Protein AF-A0ABD4ZDK1-F1 (afdb_monomer_lite)

Sequence (84 aa):
GMEHIRILETESTEIALEALRKAGYQIIHVSTNKQGVALEQLKFAEKVALVLSEGSTDDIREKQDINVRLSLSNPLKAGLNIAV

Organism: Gardnerella vaginalis (NCBI:txid2702)

InterPro domains:
  IPR004441 RNA methyltransferase TrmH [PTHR46429] (1-84)
  IPR029026 tRNA (guanine-N1-)-methyltransferase, N-terminal [G3DSA:3.40.1280.10] (1-84)
  IPR029028 Alpha/beta knot methyltransferases [SSF75217] (2-84)

Radius of gyration: 13.79 Å; chains: 1; bounding box: 28×33×38 Å

Structure (mmCIF, N/CA/C/O backbone):
data_AF-A0ABD4ZDK1-F1
#
_entry.id   AF-A0ABD4ZDK1-F1
#
loop_
_atom_site.group_PDB
_atom_site.id
_atom_site.type_symbol
_atom_site.label_atom_id
_atom_site.label_alt_id
_atom_site.label_comp_id
_atom_site.label_asym_id
_atom_site.label_entity_id
_atom_site.label_seq_id
_atom_site.pdbx_PDB_ins_code
_atom_site.Cartn_x
_atom_site.Cartn_y
_atom_site.Cartn_z
_atom_site.occupancy
_atom_site.B_iso_or_equiv
_atom_site.auth_seq_id
_atom_site.auth_comp_id
_atom_site.auth_asym_id
_atom_site.auth_atom_id
_atom_site.pdbx_PDB_model_num
ATOM 1 N N . GLY A 1 1 ? 6.254 -21.107 -2.920 1.00 70.25 1 GLY A N 1
ATOM 2 C CA . GLY A 1 1 ? 5.978 -19.826 -2.251 1.00 70.25 1 GLY A CA 1
ATOM 3 C C . GLY A 1 1 ? 6.371 -18.632 -3.104 1.00 70.25 1 GLY A C 1
ATOM 4 O O . GLY A 1 1 ? 5.497 -18.012 -3.693 1.00 70.25 1 GLY A O 1
ATOM 5 N N . MET A 1 2 ? 7.664 -18.291 -3.163 1.00 77.00 2 MET A N 1
ATOM 6 C CA . MET A 1 2 ? 8.146 -17.068 -3.830 1.00 77.00 2 MET A CA 1
ATOM 7 C C . MET A 1 2 ? 8.211 -17.153 -5.357 1.00 77.00 2 MET A C 1
ATOM 9 O O . MET A 1 2 ? 8.235 -16.127 -6.020 1.00 77.00 2 MET A O 1
ATOM 13 N N . GLU A 1 3 ? 8.193 -18.351 -5.936 1.00 86.88 3 GLU A N 1
ATOM 14 C CA . GLU A 1 3 ? 8.220 -18.553 -7.389 1.00 86.88 3 GLU A CA 1
ATOM 15 C C . GLU A 1 3 ? 7.000 -17.946 -8.118 1.00 86.88 3 GLU A C 1
ATOM 17 O O . GLU A 1 3 ? 7.049 -17.680 -9.323 1.00 86.88 3 GLU A O 1
ATOM 22 N N . HIS A 1 4 ? 5.928 -17.661 -7.370 1.00 86.50 4 HIS A N 1
ATOM 23 C CA . HIS A 1 4 ? 4.722 -16.985 -7.850 1.00 86.50 4 HIS A CA 1
ATOM 24 C C . HIS A 1 4 ? 4.735 -15.467 -7.608 1.00 86.50 4 HIS A C 1
ATOM 26 O O . HIS A 1 4 ? 3.862 -14.763 -8.110 1.00 86.50 4 HIS A O 1
ATOM 32 N N . ILE A 1 5 ? 5.717 -14.949 -6.864 1.00 85.50 5 ILE A N 1
ATOM 33 C CA . ILE A 1 5 ? 5.858 -13.521 -6.581 1.00 85.50 5 ILE A CA 1
ATOM 34 C C . ILE A 1 5 ? 6.753 -12.911 -7.657 1.00 85.50 5 ILE A C 1
ATOM 36 O O . ILE A 1 5 ? 7.825 -13.426 -7.977 1.00 85.50 5 ILE A O 1
ATOM 40 N N . ARG A 1 6 ? 6.300 -11.808 -8.250 1.00 88.25 6 ARG A N 1
ATOM 41 C CA . ARG A 1 6 ? 7.111 -11.001 -9.163 1.00 88.25 6 ARG A CA 1
ATOM 42 C C . ARG A 1 6 ? 7.624 -9.798 -8.393 1.00 88.25 6 ARG A C 1
ATOM 44 O O . ARG A 1 6 ? 6.833 -8.971 -7.954 1.00 88.25 6 ARG A O 1
ATOM 51 N N . ILE A 1 7 ? 8.938 -9.736 -8.222 1.00 87.81 7 ILE A N 1
ATOM 52 C CA . ILE A 1 7 ? 9.603 -8.562 -7.666 1.00 87.81 7 ILE A CA 1
ATOM 53 C C . ILE A 1 7 ? 9.806 -7.582 -8.816 1.00 87.81 7 ILE A C 1
ATOM 55 O O . ILE A 1 7 ? 10.315 -7.958 -9.873 1.00 87.81 7 ILE A O 1
ATOM 59 N N . LEU A 1 8 ? 9.360 -6.349 -8.611 1.00 86.62 8 LEU A N 1
ATOM 60 C CA . LEU A 1 8 ? 9.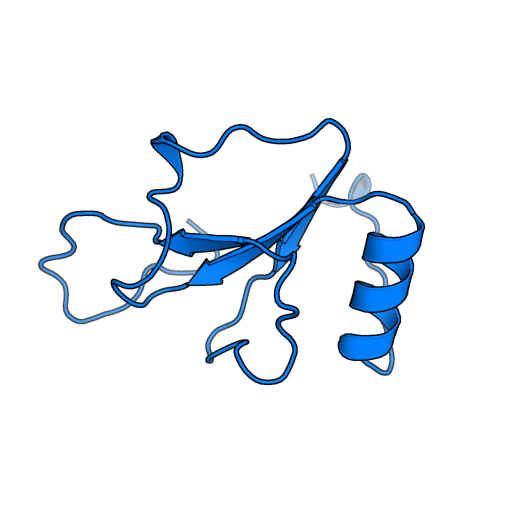569 -5.242 -9.528 1.00 86.62 8 LEU A CA 1
ATOM 61 C C . LEU A 1 8 ? 10.361 -4.180 -8.778 1.00 86.62 8 LEU A C 1
ATOM 63 O O . LEU A 1 8 ? 9.948 -3.750 -7.702 1.00 86.62 8 LEU A O 1
ATOM 67 N N . GLU A 1 9 ? 11.490 -3.781 -9.345 1.00 88.56 9 GLU A N 1
ATOM 68 C CA . GLU A 1 9 ? 12.303 -2.688 -8.823 1.00 88.56 9 GLU A CA 1
ATOM 69 C C . GLU A 1 9 ? 11.952 -1.397 -9.564 1.00 88.56 9 GLU A C 1
ATOM 71 O O . GLU A 1 9 ? 11.665 -1.405 -10.763 1.00 88.56 9 GLU A O 1
ATOM 76 N N . THR A 1 10 ? 11.944 -0.287 -8.833 1.00 89.50 10 THR A N 1
ATOM 77 C CA . THR A 1 10 ? 11.695 1.054 -9.367 1.00 89.50 10 THR A CA 1
ATOM 78 C C . THR A 1 10 ? 12.769 1.999 -8.855 1.00 89.50 10 THR A C 1
ATOM 80 O O . THR A 1 10 ? 13.196 1.895 -7.707 1.00 89.50 10 THR A O 1
ATOM 83 N N . GLU A 1 11 ? 13.186 2.941 -9.695 1.00 90.69 11 GLU A N 1
ATOM 84 C CA . GLU A 1 11 ? 14.152 3.979 -9.320 1.00 90.69 11 GLU A CA 1
ATOM 85 C C . GLU A 1 11 ? 13.510 5.093 -8.472 1.00 90.69 11 GLU A C 1
ATOM 87 O O . GLU A 1 11 ? 14.214 5.836 -7.793 1.00 90.69 11 GLU A O 1
ATOM 92 N N . SER A 1 12 ? 12.175 5.208 -8.486 1.00 94.00 12 SER A N 1
ATOM 93 C CA . SER A 1 12 ? 11.416 6.166 -7.671 1.00 94.00 12 SER A CA 1
ATOM 94 C C . SER A 1 12 ? 10.092 5.573 -7.199 1.00 94.00 12 SER A C 1
ATOM 96 O O . SER A 1 12 ? 9.306 5.020 -7.980 1.00 94.00 12 SER A O 1
ATOM 98 N N . THR A 1 13 ? 9.833 5.723 -5.901 1.00 92.94 13 THR A N 1
ATOM 99 C CA . THR A 1 13 ? 8.584 5.304 -5.260 1.00 92.94 13 THR A CA 1
ATOM 100 C C . THR A 1 13 ? 7.412 6.166 -5.724 1.00 92.94 13 THR A C 1
ATOM 102 O O . THR A 1 13 ? 6.331 5.646 -5.986 1.00 92.94 13 THR A O 1
ATOM 105 N N . GLU A 1 14 ? 7.619 7.471 -5.884 1.00 93.81 14 GLU A N 1
ATOM 106 C CA . GLU A 1 14 ? 6.603 8.437 -6.304 1.00 93.81 14 GLU A CA 1
ATOM 107 C C . GLU A 1 14 ? 6.071 8.110 -7.699 1.00 93.81 14 GLU A C 1
ATOM 109 O O . GLU A 1 14 ? 4.857 8.027 -7.891 1.00 93.81 14 GLU A O 1
ATOM 114 N N . ILE A 1 15 ? 6.974 7.844 -8.651 1.00 94.06 15 ILE A N 1
ATOM 115 C CA . ILE A 1 15 ? 6.608 7.479 -10.026 1.00 94.06 15 ILE A CA 1
ATOM 116 C C . ILE A 1 15 ? 5.815 6.164 -10.040 1.00 94.06 15 ILE A C 1
ATOM 118 O O . ILE A 1 15 ? 4.804 6.050 -10.739 1.00 94.06 15 ILE A O 1
ATOM 122 N N . ALA A 1 16 ? 6.233 5.173 -9.246 1.00 95.06 16 ALA A N 1
ATOM 123 C CA . ALA A 1 16 ? 5.529 3.896 -9.151 1.00 95.06 16 ALA A CA 1
ATOM 124 C C . ALA A 1 16 ? 4.120 4.057 -8.557 1.00 95.06 16 ALA A C 1
ATOM 126 O O . ALA A 1 16 ? 3.155 3.499 -9.088 1.00 95.06 16 ALA A O 1
ATOM 127 N N . LEU A 1 17 ? 3.977 4.854 -7.494 1.00 96.19 17 LEU A N 1
ATOM 128 C CA . LEU A 1 17 ? 2.677 5.140 -6.890 1.00 96.19 17 LEU A CA 1
ATOM 129 C C . LEU A 1 17 ? 1.758 5.900 -7.850 1.00 96.19 17 LEU A C 1
ATOM 131 O O . LEU A 1 17 ? 0.584 5.549 -7.964 1.00 96.19 17 LEU A O 1
ATOM 135 N N . GLU A 1 18 ? 2.275 6.879 -8.593 1.00 96.25 18 GLU A N 1
ATOM 136 C CA . GLU A 1 18 ? 1.492 7.604 -9.597 1.00 96.25 18 GLU A CA 1
ATOM 137 C C . GLU A 1 18 ? 0.983 6.665 -10.704 1.00 96.25 18 GLU A C 1
ATOM 139 O O . GLU A 1 18 ? -0.184 6.733 -11.101 1.00 96.25 18 GLU A O 1
ATOM 144 N N . ALA A 1 19 ? 1.823 5.739 -11.176 1.00 95.38 19 ALA A N 1
ATOM 145 C CA . ALA A 1 19 ? 1.423 4.743 -12.167 1.00 95.38 19 ALA A CA 1
ATOM 146 C C . ALA A 1 19 ? 0.314 3.814 -11.639 1.00 95.38 19 ALA A C 1
ATOM 148 O O . ALA A 1 19 ? -0.661 3.549 -12.349 1.00 95.38 19 ALA A O 1
ATOM 149 N N . LEU A 1 20 ? 0.413 3.368 -10.383 1.00 96.88 20 LEU A N 1
ATOM 150 C CA . LEU A 1 20 ? -0.621 2.558 -9.732 1.00 96.88 20 LEU A CA 1
ATOM 151 C C . LEU A 1 20 ? -1.934 3.337 -9.575 1.00 96.88 20 LEU A C 1
ATOM 153 O O . LEU A 1 20 ? -3.000 2.807 -9.901 1.00 96.88 20 LEU A O 1
ATOM 157 N N . ARG A 1 21 ? -1.874 4.612 -9.171 1.00 96.94 21 ARG A N 1
ATOM 158 C CA . ARG A 1 21 ? -3.050 5.498 -9.113 1.00 96.94 21 ARG A CA 1
ATOM 159 C C . ARG A 1 21 ? -3.718 5.613 -10.485 1.00 96.94 21 ARG A C 1
ATOM 161 O O . ARG A 1 21 ? -4.918 5.375 -10.601 1.00 96.94 21 ARG A O 1
ATOM 168 N N . LYS A 1 22 ? -2.945 5.884 -11.545 1.00 96.94 22 LYS A N 1
ATOM 169 C CA . LYS A 1 22 ? -3.447 5.958 -12.935 1.00 96.94 22 LYS A CA 1
ATOM 170 C C . LYS A 1 22 ? -4.058 4.641 -13.421 1.00 96.94 22 LYS A C 1
ATOM 172 O O . LYS A 1 22 ? -5.007 4.661 -14.198 1.00 96.94 22 LYS A O 1
ATOM 177 N N . ALA A 1 23 ? -3.554 3.503 -12.946 1.00 97.06 23 ALA A N 1
ATOM 178 C CA . ALA A 1 23 ? -4.094 2.178 -13.250 1.00 97.06 23 ALA A CA 1
ATOM 179 C C . ALA A 1 23 ? -5.342 1.799 -12.415 1.00 97.06 23 ALA A C 1
ATOM 181 O O . ALA A 1 23 ? -5.889 0.699 -12.582 1.00 97.06 23 ALA A O 1
ATOM 182 N N . GLY A 1 24 ? -5.799 2.703 -11.539 1.00 97.06 24 GLY A N 1
ATOM 183 C CA . GLY A 1 24 ? -7.015 2.568 -10.740 1.00 97.06 24 GLY A CA 1
ATOM 184 C C . GLY A 1 24 ? -6.830 1.801 -9.432 1.00 97.06 24 GLY A C 1
ATOM 185 O O . GLY A 1 24 ? -7.803 1.258 -8.915 1.00 97.06 24 GLY A O 1
ATOM 186 N N . TYR A 1 25 ? -5.606 1.709 -8.910 1.00 98.19 25 TYR A N 1
ATOM 187 C CA . TYR A 1 25 ? -5.368 1.091 -7.607 1.00 98.19 25 TYR A CA 1
ATOM 188 C C . TYR A 1 25 ? -5.746 2.044 -6.474 1.00 98.19 25 TYR A C 1
ATOM 190 O O . TYR A 1 25 ? -5.355 3.211 -6.454 1.00 98.19 25 TYR A O 1
ATOM 198 N N . GLN A 1 26 ? -6.447 1.508 -5.480 1.00 97.62 26 GLN A N 1
ATOM 199 C CA . GLN A 1 26 ? -6.553 2.122 -4.167 1.00 97.62 26 GLN A CA 1
ATOM 200 C C . GLN A 1 26 ? -5.202 1.987 -3.458 1.00 97.62 26 GLN A C 1
ATOM 202 O O . GLN A 1 26 ? -4.757 0.875 -3.162 1.00 97.62 26 GLN A O 1
ATOM 207 N N . ILE A 1 27 ? -4.556 3.118 -3.184 1.00 97.62 27 ILE A N 1
ATOM 208 C CA . ILE A 1 27 ? -3.291 3.156 -2.451 1.00 97.62 27 ILE A CA 1
ATOM 209 C C . ILE A 1 27 ? -3.588 3.240 -0.957 1.00 97.62 27 ILE A C 1
ATOM 211 O O . ILE A 1 27 ? -4.307 4.136 -0.502 1.00 97.62 27 ILE A O 1
ATOM 215 N N . ILE A 1 28 ? -3.034 2.301 -0.194 1.00 95.31 28 ILE A N 1
ATOM 216 C CA . ILE A 1 28 ? -3.205 2.229 1.254 1.00 95.31 28 ILE A CA 1
ATOM 217 C C . ILE A 1 28 ? -1.833 2.270 1.918 1.00 95.31 28 ILE A C 1
ATOM 219 O O . ILE A 1 28 ? -1.039 1.339 1.795 1.00 95.31 28 ILE A O 1
ATOM 223 N N . HIS A 1 29 ? -1.581 3.341 2.660 1.00 93.62 29 HIS A N 1
ATOM 224 C CA . HIS A 1 29 ? -0.398 3.504 3.495 1.00 93.62 29 HIS A CA 1
ATOM 225 C C . HIS A 1 29 ? -0.643 2.854 4.842 1.00 93.62 29 HIS A C 1
ATOM 227 O O . HIS A 1 29 ? -1.564 3.235 5.567 1.00 93.62 29 HIS A O 1
ATOM 233 N N . VAL A 1 30 ? 0.177 1.864 5.171 1.00 89.31 30 VAL A N 1
ATOM 234 C CA . VAL A 1 30 ? 0.074 1.150 6.436 1.00 89.31 30 VAL A CA 1
ATOM 235 C C . VAL A 1 30 ? 0.964 1.842 7.454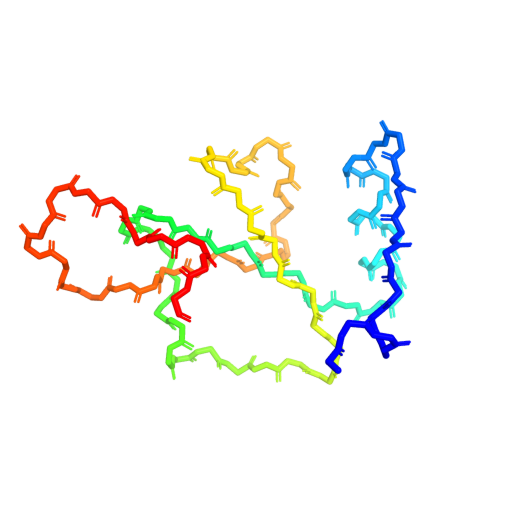 1.00 89.31 30 VAL A C 1
ATOM 237 O O . VAL A 1 30 ? 2.187 1.752 7.398 1.00 89.31 30 VAL A O 1
ATOM 240 N N . SER A 1 31 ? 0.340 2.549 8.390 1.00 80.25 31 SER A N 1
ATOM 241 C CA . SER A 1 31 ? 1.050 3.299 9.413 1.00 80.25 31 SER A CA 1
ATOM 242 C C . SER A 1 31 ? 1.171 2.523 10.719 1.00 80.25 31 SER A C 1
ATOM 244 O O . SER A 1 31 ? 0.237 1.868 11.193 1.00 80.25 31 SER A O 1
ATOM 246 N N . THR A 1 32 ? 2.335 2.670 11.348 1.00 71.50 32 THR A N 1
ATOM 247 C CA . THR A 1 32 ? 2.600 2.241 12.726 1.00 71.50 32 THR A CA 1
ATOM 248 C C . THR A 1 32 ? 2.127 3.268 13.758 1.00 71.50 32 THR A C 1
ATOM 250 O O . THR A 1 32 ? 2.109 2.978 14.957 1.00 71.50 32 THR A O 1
ATOM 253 N N . ASN A 1 33 ? 1.728 4.469 13.321 1.00 68.38 33 ASN A N 1
ATOM 254 C CA . ASN A 1 33 ? 1.211 5.506 14.203 1.00 68.38 33 ASN A CA 1
ATOM 255 C C . ASN A 1 33 ? -0.296 5.311 14.484 1.00 68.38 33 ASN A C 1
ATOM 257 O O . ASN A 1 33 ? -0.987 4.497 13.874 1.00 68.38 33 ASN A O 1
ATOM 261 N N . LYS A 1 34 ? -0.827 6.045 15.470 1.00 68.94 34 LYS A N 1
ATOM 262 C CA . LYS A 1 34 ? -2.240 5.931 15.884 1.00 68.94 34 LYS A CA 1
ATOM 263 C C . LYS A 1 34 ? -3.210 6.694 14.971 1.00 68.94 34 LYS A C 1
ATOM 265 O O . LYS A 1 34 ? -4.404 6.716 15.265 1.00 68.94 34 LYS A O 1
ATOM 270 N N . GLN A 1 35 ? -2.718 7.352 13.923 1.00 72.94 35 GLN A N 1
ATOM 271 C CA . GLN A 1 35 ? -3.521 8.168 13.019 1.00 72.94 35 GLN A CA 1
ATOM 272 C C . GLN A 1 35 ? -3.931 7.337 11.802 1.00 72.94 35 GLN A C 1
ATOM 274 O O . GLN A 1 35 ? -3.146 6.562 11.270 1.00 72.94 35 GLN A O 1
ATOM 279 N N . GLY A 1 36 ? -5.168 7.506 11.344 1.00 80.50 36 GLY A N 1
ATOM 280 C CA . GLY A 1 36 ? -5.704 6.768 10.201 1.00 80.50 36 GLY A CA 1
ATOM 281 C C . GLY A 1 36 ? -6.886 5.871 10.549 1.00 80.50 36 GLY A C 1
ATOM 282 O O . GLY A 1 36 ? -7.263 5.688 11.712 1.00 80.50 36 GLY A O 1
ATOM 283 N N . VAL A 1 37 ? -7.495 5.334 9.498 1.00 87.31 37 VAL A N 1
ATOM 284 C CA . VAL A 1 37 ? -8.661 4.452 9.588 1.00 87.31 37 VAL A CA 1
ATOM 285 C C . VAL A 1 37 ? -8.210 3.100 10.142 1.00 87.31 37 VAL A C 1
ATOM 287 O O . VAL A 1 37 ? -7.130 2.618 9.810 1.00 87.31 37 VAL A O 1
ATOM 290 N N . ALA A 1 38 ? -9.001 2.492 11.026 1.00 85.50 38 ALA A N 1
ATOM 291 C CA . ALA A 1 38 ? -8.707 1.133 11.474 1.00 85.50 38 ALA A CA 1
ATOM 292 C C . ALA A 1 38 ? -8.810 0.176 10.279 1.00 85.50 38 ALA A C 1
ATOM 294 O O . ALA A 1 38 ? -9.794 0.240 9.539 1.00 85.50 38 ALA A O 1
ATOM 295 N N . LEU A 1 39 ? -7.812 -0.692 10.083 1.00 84.50 39 LEU A N 1
ATOM 296 C CA . LEU A 1 39 ? -7.778 -1.593 8.927 1.00 84.50 39 LEU A CA 1
ATOM 297 C C . LEU A 1 39 ? -9.058 -2.439 8.818 1.00 84.50 39 LEU A C 1
ATOM 299 O O . LEU A 1 39 ? -9.570 -2.616 7.718 1.00 84.50 39 LEU A O 1
ATOM 303 N N . GLU A 1 40 ? -9.626 -2.884 9.947 1.00 83.12 40 GLU A N 1
ATOM 304 C CA . GLU A 1 40 ? -10.845 -3.712 9.953 1.00 83.12 40 GLU A CA 1
ATOM 305 C C . GLU A 1 40 ? -12.099 -2.966 9.465 1.00 83.12 40 GLU A C 1
ATOM 307 O O . GLU A 1 40 ? -13.102 -3.585 9.117 1.00 83.12 40 GLU A O 1
ATOM 312 N N . GLN A 1 41 ? -12.063 -1.632 9.452 1.00 86.25 41 GLN A N 1
ATOM 313 C CA . GLN A 1 41 ? -13.170 -0.784 9.008 1.00 86.25 41 GLN A CA 1
ATOM 314 C C . GLN A 1 41 ? -13.037 -0.378 7.540 1.00 86.25 41 GLN A C 1
ATOM 316 O O . GLN A 1 41 ? -13.963 0.213 6.975 1.00 86.25 41 GLN A O 1
ATOM 321 N N . LEU A 1 42 ? -11.893 -0.664 6.915 1.00 89.56 42 LEU A N 1
ATOM 322 C CA . LEU A 1 42 ? -11.650 -0.284 5.540 1.00 89.56 42 LEU A CA 1
ATOM 323 C C . LEU A 1 42 ? -12.314 -1.275 4.581 1.00 89.56 42 LEU A C 1
ATOM 325 O O . LEU A 1 42 ? -12.087 -2.481 4.631 1.00 89.56 42 LEU A O 1
ATOM 329 N N . LYS A 1 43 ? -13.098 -0.741 3.644 1.00 92.56 43 LYS A N 1
ATOM 330 C CA . LYS A 1 43 ? -13.533 -1.494 2.468 1.00 92.56 43 LYS A CA 1
ATOM 331 C C . LYS A 1 43 ? -12.463 -1.391 1.388 1.00 92.56 43 LYS A C 1
ATOM 333 O O . LYS A 1 43 ? -12.163 -0.293 0.914 1.00 92.56 43 LYS A O 1
ATOM 338 N N . PHE A 1 44 ? -11.911 -2.537 1.010 1.00 93.31 44 PHE A N 1
ATOM 339 C CA . PHE A 1 44 ? -10.975 -2.639 -0.102 1.00 93.31 44 PHE A CA 1
ATOM 340 C C . PHE A 1 44 ? -11.699 -2.463 -1.439 1.00 93.31 44 PHE A C 1
ATOM 342 O O . PHE A 1 44 ? -12.801 -2.979 -1.636 1.00 93.31 44 PHE A O 1
ATOM 349 N N . ALA A 1 45 ? -11.068 -1.725 -2.347 1.00 95.69 45 ALA A N 1
ATOM 350 C CA . ALA A 1 45 ? -11.448 -1.676 -3.749 1.00 95.69 45 ALA A CA 1
ATOM 351 C C . ALA A 1 45 ? -11.054 -2.979 -4.466 1.00 95.69 45 ALA A C 1
ATOM 353 O O . ALA A 1 45 ? -10.380 -3.841 -3.907 1.00 95.69 45 ALA A O 1
ATOM 354 N N . GLU A 1 46 ? -11.445 -3.105 -5.734 1.00 96.25 46 GLU A N 1
ATOM 355 C CA . GLU A 1 46 ? -11.077 -4.251 -6.575 1.00 96.25 46 GLU A CA 1
ATOM 356 C C . GLU A 1 46 ? -9.555 -4.365 -6.778 1.00 96.25 46 GLU A C 1
ATOM 358 O O . GLU A 1 46 ? -9.001 -5.462 -6.773 1.00 96.25 46 GLU A O 1
ATOM 363 N N . LYS A 1 47 ? -8.869 -3.224 -6.921 1.00 97.44 47 LYS A N 1
ATOM 364 C CA . LYS A 1 47 ? -7.413 -3.136 -7.063 1.00 97.44 47 LYS A CA 1
ATOM 365 C C . LYS A 1 47 ? -6.828 -2.375 -5.886 1.00 97.44 47 LYS A C 1
ATOM 367 O O . LYS A 1 47 ? -7.210 -1.232 -5.642 1.00 97.44 47 LYS A O 1
ATOM 372 N N . VAL A 1 48 ? -5.880 -2.989 -5.187 1.00 96.25 48 VAL A N 1
ATOM 373 C CA . VAL A 1 48 ? -5.278 -2.436 -3.969 1.00 96.25 48 VAL A CA 1
ATOM 374 C C . VAL A 1 48 ? -3.764 -2.548 -4.029 1.00 96.25 48 VAL A C 1
ATOM 376 O O . VAL A 1 48 ? -3.235 -3.590 -4.411 1.00 96.25 48 VAL A O 1
ATOM 379 N N . ALA A 1 49 ? -3.077 -1.481 -3.627 1.00 96.00 49 ALA A N 1
ATOM 380 C CA . ALA A 1 49 ? -1.645 -1.486 -3.367 1.00 96.00 49 ALA A CA 1
ATOM 381 C C . ALA A 1 49 ? -1.395 -1.090 -1.906 1.00 96.00 49 ALA A C 1
ATOM 383 O O . ALA A 1 49 ? -1.796 -0.008 -1.470 1.00 96.00 49 ALA A O 1
ATOM 384 N N . LEU A 1 50 ? -0.747 -1.981 -1.155 1.00 94.12 50 LEU A N 1
ATOM 385 C CA . LEU A 1 50 ? -0.324 -1.728 0.221 1.00 94.12 50 LEU A CA 1
ATOM 386 C C . LEU A 1 50 ? 1.092 -1.149 0.212 1.00 94.12 50 LEU A C 1
ATOM 388 O O . LEU A 1 50 ? 2.006 -1.760 -0.339 1.00 94.12 50 LEU A O 1
ATOM 392 N N . VAL A 1 51 ? 1.268 0.008 0.843 1.00 93.62 51 VAL A N 1
ATOM 393 C CA . VAL A 1 51 ? 2.571 0.646 1.041 1.00 93.62 51 VAL A CA 1
ATOM 394 C C . VAL A 1 51 ? 3.029 0.354 2.464 1.00 93.62 51 VAL A C 1
ATOM 396 O O . VAL A 1 51 ? 2.393 0.783 3.430 1.00 93.62 51 VAL A O 1
ATOM 399 N N . LEU A 1 52 ? 4.122 -0.399 2.576 1.00 89.62 52 LEU A N 1
ATOM 400 C CA . LEU A 1 52 ? 4.760 -0.779 3.833 1.00 89.62 52 LEU A CA 1
ATOM 401 C C . LEU A 1 52 ? 6.089 -0.028 3.946 1.00 89.62 52 LEU A C 1
ATOM 403 O O . LEU A 1 52 ? 6.891 -0.056 3.016 1.00 89.62 52 LEU A O 1
ATOM 407 N N . SER A 1 53 ? 6.314 0.648 5.069 1.00 85.94 53 SER A N 1
ATOM 408 C CA . SER A 1 53 ? 7.540 1.403 5.337 1.00 85.94 53 SER A CA 1
ATOM 409 C C . SER A 1 53 ? 7.882 1.330 6.821 1.00 85.94 53 SER A C 1
ATOM 411 O O . SER A 1 53 ? 6.991 1.293 7.670 1.00 85.94 53 SER A O 1
ATOM 413 N N . GLU A 1 54 ? 9.176 1.331 7.136 1.00 80.94 54 GLU A N 1
ATOM 414 C CA . GLU A 1 54 ? 9.662 1.492 8.511 1.00 80.94 54 GLU A CA 1
ATOM 415 C C . GLU A 1 54 ? 9.539 2.951 8.996 1.00 80.94 54 GLU A C 1
ATOM 417 O O . GLU A 1 54 ? 9.471 3.204 10.200 1.00 80.94 54 GLU A O 1
ATOM 422 N N . GLY A 1 55 ? 9.488 3.910 8.063 1.00 81.00 55 GLY A N 1
ATOM 423 C CA . GLY A 1 55 ? 9.349 5.344 8.323 1.00 81.00 55 GLY A CA 1
ATOM 424 C C . GLY A 1 55 ? 7.964 5.900 7.98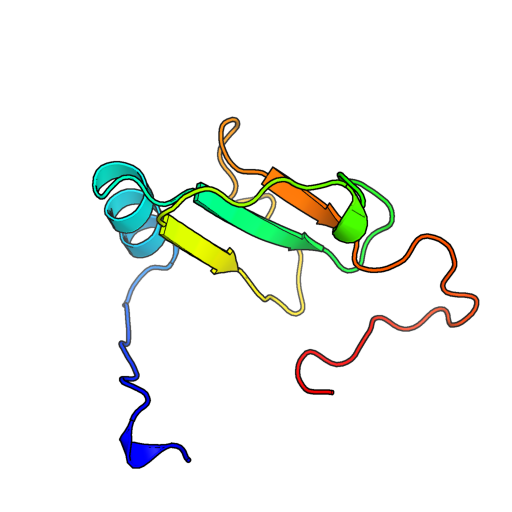0 1.00 81.00 55 GLY A C 1
ATOM 425 O O . GLY A 1 55 ? 7.062 5.175 7.560 1.00 81.00 55 GLY A O 1
ATOM 426 N N . SER A 1 56 ? 7.791 7.217 8.140 1.00 84.56 56 SER A N 1
ATOM 427 C CA . SER A 1 56 ? 6.584 7.887 7.637 1.00 84.56 56 SER A CA 1
ATOM 428 C C . SER A 1 56 ? 6.557 7.872 6.107 1.00 84.56 56 SER A C 1
ATOM 430 O O . SER A 1 56 ? 7.597 7.957 5.459 1.00 84.56 56 SER A O 1
ATOM 432 N N . THR A 1 57 ? 5.357 7.793 5.536 1.00 90.25 57 THR A N 1
ATOM 433 C CA . THR A 1 57 ? 5.104 7.929 4.096 1.00 90.25 57 THR A CA 1
ATOM 434 C C . THR A 1 57 ? 4.398 9.243 3.755 1.00 90.25 57 THR A C 1
ATOM 436 O O . THR A 1 57 ? 3.890 9.398 2.647 1.00 90.25 57 THR A O 1
ATOM 439 N N . ASP A 1 58 ? 4.345 10.199 4.692 1.00 89.50 58 ASP A N 1
ATOM 440 C CA . ASP A 1 58 ? 3.631 11.467 4.502 1.00 89.50 58 ASP A CA 1
ATOM 441 C C . ASP A 1 58 ? 4.124 12.253 3.271 1.00 89.50 58 ASP A C 1
ATOM 443 O O . ASP A 1 58 ? 3.300 12.859 2.590 1.00 89.50 58 ASP A O 1
ATOM 447 N N . ASP A 1 59 ? 5.419 12.180 2.943 1.00 91.94 59 ASP A N 1
ATOM 448 C CA . ASP A 1 59 ? 6.026 12.894 1.805 1.00 91.94 59 ASP A CA 1
ATOM 449 C C . ASP A 1 59 ? 5.582 12.354 0.433 1.00 91.94 59 ASP A C 1
ATOM 451 O O . ASP A 1 59 ? 5.615 13.073 -0.563 1.00 91.94 59 ASP A O 1
ATOM 455 N N . ILE A 1 60 ? 5.129 11.097 0.382 1.00 93.50 60 ILE A N 1
ATOM 456 C CA . ILE A 1 60 ? 4.718 10.401 -0.852 1.00 93.50 60 ILE A CA 1
ATOM 457 C C . ILE A 1 60 ? 3.212 10.099 -0.890 1.00 93.50 60 ILE A C 1
ATOM 459 O O . ILE A 1 60 ? 2.706 9.473 -1.833 1.00 93.50 60 ILE A O 1
ATOM 463 N N . ARG A 1 61 ? 2.482 10.522 0.150 1.00 92.94 61 ARG A N 1
ATOM 464 C CA . ARG A 1 61 ? 1.040 10.319 0.287 1.00 92.94 61 ARG A CA 1
ATOM 465 C C . ARG A 1 61 ? 0.272 11.436 -0.407 1.00 92.94 61 ARG A C 1
ATOM 467 O O . ARG A 1 61 ? 0.424 12.614 -0.093 1.00 92.94 61 ARG A O 1
ATOM 474 N N . GLU A 1 62 ? -0.657 11.052 -1.273 1.00 95.25 62 GLU A N 1
ATOM 475 C CA . GLU A 1 62 ? -1.619 11.981 -1.864 1.00 95.25 62 GLU A CA 1
ATOM 476 C C . GLU A 1 62 ? -2.936 12.008 -1.078 1.00 95.25 62 GLU A C 1
ATOM 478 O O . GLU A 1 62 ? -3.281 11.069 -0.365 1.00 95.25 62 GLU A O 1
ATOM 483 N N . LYS A 1 63 ? -3.719 13.088 -1.227 1.00 92.50 63 LYS A N 1
ATOM 484 C CA . LYS A 1 63 ? -4.994 13.280 -0.501 1.00 92.50 63 LYS A CA 1
ATOM 485 C C . LYS A 1 63 ? -6.025 12.172 -0.739 1.00 92.50 63 LYS A C 1
ATOM 487 O O . LYS A 1 63 ? -6.904 11.979 0.093 1.00 92.50 63 LYS A O 1
ATOM 492 N N . GLN A 1 64 ? -5.950 11.512 -1.890 1.00 93.38 64 GLN A N 1
ATOM 493 C CA . GLN A 1 64 ? -6.838 10.418 -2.282 1.00 93.38 64 GLN A CA 1
ATOM 494 C C . GLN A 1 64 ? -6.421 9.061 -1.706 1.00 93.38 64 GLN A C 1
ATOM 496 O O . GLN A 1 64 ? -7.217 8.123 -1.725 1.00 93.38 64 GLN A O 1
ATOM 501 N N . ASP A 1 65 ? -5.190 8.947 -1.208 1.00 94.88 65 ASP A N 1
ATOM 502 C CA . ASP A 1 65 ? -4.707 7.717 -0.604 1.00 94.88 65 ASP A CA 1
ATOM 503 C C . ASP A 1 65 ? -5.277 7.553 0.806 1.00 94.88 65 ASP A C 1
ATOM 505 O O . ASP A 1 65 ? -5.611 8.518 1.501 1.00 94.88 65 ASP A O 1
ATOM 509 N N . ILE A 1 66 ? -5.324 6.309 1.270 1.00 93.19 66 ILE A N 1
ATOM 510 C CA . ILE A 1 66 ? -5.855 5.987 2.590 1.00 93.19 66 ILE A CA 1
ATOM 511 C C . ILE A 1 66 ? -4.702 5.675 3.529 1.00 93.19 66 ILE A C 1
ATOM 513 O O . ILE A 1 66 ? -3.872 4.823 3.238 1.00 93.19 66 ILE A O 1
ATOM 517 N N . ASN A 1 67 ? -4.675 6.334 4.684 1.00 91.69 67 ASN A N 1
ATOM 518 C CA . ASN A 1 67 ? -3.785 5.956 5.773 1.00 91.69 67 ASN A CA 1
ATOM 519 C C . ASN A 1 67 ? -4.531 5.029 6.734 1.00 91.69 67 ASN A C 1
ATOM 521 O O . ASN A 1 67 ? -5.564 5.420 7.293 1.00 91.69 67 ASN A O 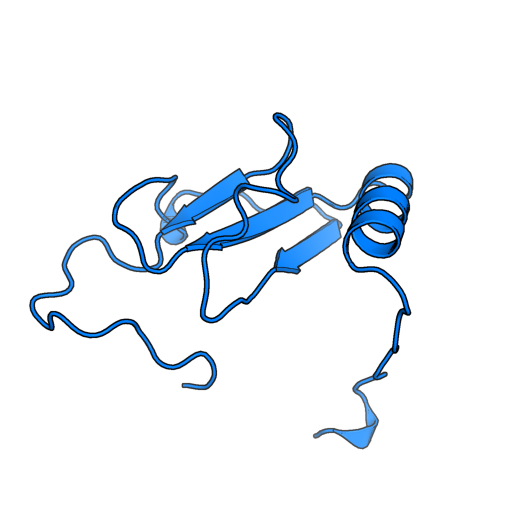1
ATOM 525 N N . VAL A 1 68 ? -4.014 3.819 6.929 1.00 90.00 68 VAL A N 1
ATOM 526 C CA . VAL A 1 68 ? -4.574 2.844 7.866 1.00 90.00 68 VAL A CA 1
ATOM 527 C C . VAL A 1 68 ? -3.657 2.644 9.055 1.00 90.00 68 VAL A C 1
ATOM 529 O O . VAL A 1 68 ? -2.437 2.621 8.918 1.00 90.00 68 VAL A O 1
ATOM 532 N N . ARG A 1 69 ? -4.258 2.449 10.225 1.00 85.56 69 ARG A N 1
ATOM 533 C CA . ARG A 1 69 ? -3.552 2.008 11.428 1.00 85.56 69 ARG A CA 1
ATOM 534 C C . ARG A 1 69 ? -3.808 0.526 11.659 1.00 85.56 69 ARG A C 1
ATOM 536 O O . ARG A 1 69 ? -4.948 0.066 11.558 1.00 85.56 69 ARG A O 1
ATOM 543 N N . LEU A 1 70 ? -2.751 -0.199 12.014 1.00 74.81 70 LEU A N 1
ATOM 544 C CA . LEU A 1 70 ? -2.809 -1.645 12.260 1.00 74.81 70 LEU A CA 1
ATOM 545 C C . LEU A 1 70 ? -3.326 -2.026 13.654 1.00 74.81 70 LEU A C 1
ATOM 547 O O . LEU A 1 70 ? -3.642 -3.187 13.881 1.00 74.81 70 LEU A O 1
ATOM 551 N N . SER A 1 71 ? -3.392 -1.093 14.612 1.00 65.25 71 SER A N 1
ATOM 552 C CA . SER A 1 71 ? -3.850 -1.415 15.968 1.00 65.25 71 SER A CA 1
ATOM 553 C C . SER A 1 71 ? -4.654 -0.293 16.624 1.00 65.25 71 SER A C 1
ATOM 555 O O . SER A 1 71 ? -4.298 0.890 16.581 1.00 65.25 71 SER A O 1
ATOM 557 N N . LEU A 1 72 ? -5.737 -0.690 17.298 1.00 55.94 72 LEU A N 1
ATOM 558 C CA . LEU A 1 72 ? -6.510 0.151 18.214 1.00 55.94 72 LEU A CA 1
ATOM 559 C C . LEU A 1 72 ? -5.836 0.291 19.588 1.00 55.94 72 LEU A C 1
ATOM 561 O O . LEU A 1 72 ? -6.121 1.231 20.330 1.00 55.94 72 LEU A O 1
ATOM 565 N N . SER A 1 73 ? -4.973 -0.655 19.958 1.00 53.56 73 SER A N 1
ATOM 566 C CA . SER A 1 73 ? -4.500 -0.849 21.327 1.00 53.56 73 SER A CA 1
ATOM 567 C C . SER A 1 73 ? -3.186 -1.624 21.308 1.00 53.56 73 SER A C 1
ATOM 569 O O . SER A 1 73 ? -3.168 -2.817 21.587 1.00 53.56 73 SER A O 1
ATOM 571 N N . ASN A 1 74 ? -2.078 -0.964 20.964 1.00 48.22 74 ASN A N 1
ATOM 572 C CA . ASN A 1 74 ? -0.762 -1.552 21.189 1.00 48.22 74 ASN A CA 1
ATOM 573 C C . ASN A 1 74 ? -0.203 -1.033 22.530 1.00 48.22 74 ASN A C 1
ATOM 575 O O . ASN A 1 74 ? 0.191 0.136 22.601 1.00 48.22 74 ASN A O 1
ATOM 579 N N . PRO A 1 75 ? -0.209 -1.836 23.615 1.00 48.28 75 PRO A N 1
ATOM 580 C CA . PRO A 1 75 ? 0.481 -1.492 24.859 1.00 48.28 75 PRO A CA 1
ATOM 581 C C . PRO A 1 75 ? 2.009 -1.568 24.710 1.00 48.28 75 PRO A C 1
ATOM 583 O O . PRO A 1 75 ? 2.736 -1.051 25.559 1.00 48.28 75 PRO A O 1
ATOM 586 N N . LEU A 1 76 ? 2.511 -2.173 23.628 1.00 50.12 76 LEU A N 1
ATOM 587 C CA . LEU A 1 76 ? 3.928 -2.191 23.300 1.00 50.12 76 LEU A CA 1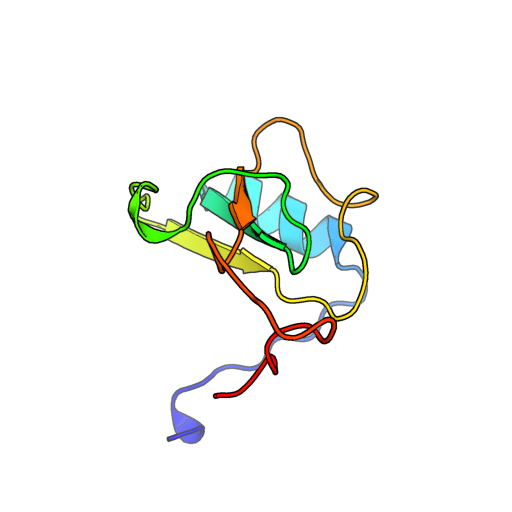
ATOM 588 C C . LEU A 1 76 ? 4.275 -0.879 22.589 1.00 50.12 76 LEU A C 1
ATOM 590 O O . LEU A 1 76 ? 3.728 -0.550 21.541 1.00 50.12 76 LEU A O 1
ATOM 594 N N . LYS A 1 77 ? 5.214 -0.116 23.155 1.00 52.88 77 LYS A N 1
ATOM 595 C CA . LYS A 1 77 ? 5.762 1.119 22.560 1.00 52.88 77 LYS A CA 1
ATOM 596 C C . LYS A 1 77 ? 6.535 0.885 21.246 1.00 52.88 77 LYS A C 1
ATOM 598 O O . LYS A 1 77 ? 7.078 1.837 20.698 1.00 52.88 77 LYS A O 1
ATOM 603 N N . ALA A 1 78 ? 6.609 -0.356 20.770 1.00 54.78 78 ALA A N 1
ATOM 604 C CA . ALA A 1 78 ? 7.310 -0.761 19.561 1.00 54.78 78 ALA A CA 1
ATOM 605 C C . ALA A 1 78 ? 6.291 -1.110 18.463 1.00 54.78 78 ALA A C 1
ATOM 607 O O . ALA A 1 78 ? 5.290 -1.777 18.735 1.00 54.78 78 ALA A O 1
ATOM 608 N N . GLY A 1 79 ? 6.531 -0.622 17.242 1.00 56.59 79 GLY A N 1
ATOM 609 C CA . GLY A 1 79 ? 5.722 -0.935 16.060 1.00 56.59 79 GLY A CA 1
ATOM 610 C C . GLY A 1 79 ? 5.636 -2.441 15.778 1.00 56.59 79 GLY A C 1
ATOM 611 O O . GLY A 1 79 ? 6.436 -3.226 16.285 1.00 56.59 79 GLY A O 1
ATOM 612 N N . LEU A 1 80 ? 4.636 -2.845 14.992 1.00 60.34 80 LEU A N 1
ATOM 613 C CA . LEU A 1 80 ? 4.491 -4.230 14.536 1.00 60.34 80 LEU A CA 1
ATOM 614 C C . LEU A 1 80 ? 5.601 -4.548 13.520 1.00 60.34 80 LEU A C 1
ATOM 616 O O . LEU A 1 80 ? 5.918 -3.701 12.686 1.00 60.34 80 LEU A O 1
ATOM 620 N N . ASN A 1 81 ? 6.177 -5.750 13.577 1.00 59.19 81 ASN A N 1
ATOM 621 C CA . ASN A 1 81 ? 7.109 -6.208 12.546 1.00 59.19 81 ASN A CA 1
ATOM 622 C C . ASN A 1 81 ? 6.375 -6.316 11.192 1.00 59.19 81 ASN A C 1
ATOM 624 O O . ASN A 1 81 ? 5.234 -6.774 11.152 1.00 59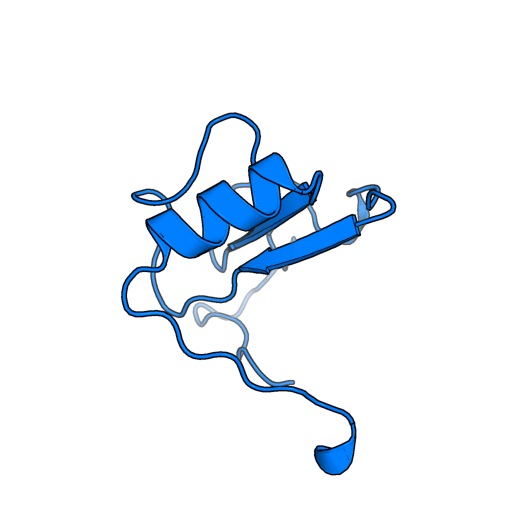.19 81 ASN A O 1
ATOM 628 N N . ILE A 1 82 ? 7.018 -5.889 10.100 1.00 58.31 82 ILE A N 1
ATOM 629 C CA . ILE A 1 82 ? 6.438 -5.844 8.743 1.00 58.31 82 ILE A CA 1
ATOM 630 C C . ILE A 1 82 ? 6.187 -7.262 8.189 1.00 58.31 82 ILE A C 1
ATOM 632 O O . ILE A 1 82 ? 5.314 -7.446 7.344 1.00 58.31 82 ILE A O 1
ATOM 636 N N . ALA A 1 83 ? 6.888 -8.274 8.711 1.00 57.69 83 ALA A N 1
ATOM 637 C CA . ALA A 1 83 ? 6.620 -9.687 8.456 1.00 57.69 83 ALA A CA 1
ATOM 638 C C . ALA A 1 83 ? 6.254 -10.397 9.772 1.00 57.69 83 ALA A C 1
ATOM 640 O O . ALA A 1 83 ? 7.100 -10.544 10.658 1.00 57.69 83 ALA A O 1
ATOM 641 N N . VAL A 1 84 ? 4.993 -10.816 9.899 1.00 49.09 84 VAL A N 1
ATOM 642 C CA . VAL A 1 84 ? 4.432 -11.604 11.013 1.00 49.09 84 VAL A CA 1
ATOM 643 C C . VAL A 1 84 ? 3.680 -12.797 10.452 1.00 49.09 84 VAL A C 1
ATOM 645 O O . VAL A 1 84 ? 3.010 -12.618 9.410 1.00 49.09 84 VAL A O 1
#

Foldseek 3Di:
DCVPPDDDDDPDPLVVVVVCVVVPEAEEEEDQDPDFAEPVPDDHDPHYDYDDDPDDCPVNDDPRHGYYYDDPDDPDPDGDDPPD

pLDDT: mean 83.66, std 14.65, range [48.22, 98.19]

Secondary structure (DSSP, 8-state):
-GGG------S-HHHHHHHHHHTT-EEEEEESSS-SEEGGGPPP-SSEEEEE-SS--GGG--TTSEEEES-S---SSSPPPS--